Protein AF-M1CK38-F1 (afdb_monomer_lite)

Foldseek 3Di:
DDDDDDDPPPPCPPPVLVVLLVVLLVQLVCQLVVVDPDDPVDDNVRSVQLQDADPPDPPDDPPDPPPPDQHPSNSSVVSNQLLCCLVVLAHDPPPPPDDDDDPDPVVVVVRVVVSVCSPVVSVVVVVVVVPDPPPPPPDPPVVVVVVVVVCCVVVPD

Secondary structure (DSSP, 8-state):
---PPPPTTTT----HHHHHHHHHHHHHHHHHHT--SS--S--HHHHHHHHPPPSS-SS--TT---TT-PPSSHHHHHHHHHHHHHHTTS-------S--S---HHHHHHHHHHHHHIIIIIHHHHHHHHH--------THHHHHHHHHHHHHHH--

Structure (mmCIF, N/CA/C/O backbone):
data_AF-M1CK38-F1
#
_entry.id   AF-M1CK38-F1
#
loop_
_atom_site.group_PDB
_atom_site.id
_atom_site.type_symbol
_atom_site.label_atom_id
_atom_site.label_alt_id
_atom_site.label_comp_id
_atom_site.label_asym_id
_atom_site.label_entity_id
_atom_site.label_seq_id
_atom_site.pdbx_PDB_ins_code
_atom_site.Cartn_x
_atom_site.Cartn_y
_atom_site.Cartn_z
_atom_site.occupancy
_atom_site.B_iso_or_equiv
_atom_site.auth_seq_id
_atom_site.auth_comp_id
_atom_site.auth_asym_id
_atom_site.auth_atom_id
_atom_site.pdbx_PDB_model_num
ATOM 1 N N . MET A 1 1 ? 10.182 -22.016 44.101 1.00 37.00 1 MET A N 1
ATOM 2 C CA . MET A 1 1 ? 9.727 -20.864 43.299 1.00 37.00 1 MET A CA 1
ATOM 3 C C . MET A 1 1 ? 10.723 -20.719 42.167 1.00 37.00 1 MET A C 1
ATOM 5 O O . MET A 1 1 ? 11.743 -20.070 42.340 1.00 37.00 1 MET A O 1
ATOM 9 N N . GLU A 1 2 ? 10.504 -21.456 41.080 1.00 35.53 2 GLU A N 1
ATOM 10 C CA . GLU A 1 2 ? 11.307 -21.328 39.861 1.00 35.53 2 GLU A CA 1
ATOM 11 C C . GLU A 1 2 ? 10.759 -20.154 39.053 1.00 35.53 2 GLU A C 1
ATOM 13 O O . GLU A 1 2 ? 9.558 -20.075 38.794 1.00 35.53 2 GLU A O 1
ATOM 18 N N . SER A 1 3 ? 11.631 -19.206 38.727 1.00 48.59 3 SER A N 1
ATOM 19 C CA . SER A 1 3 ? 11.330 -18.072 37.863 1.00 48.59 3 SER A CA 1
ATOM 20 C C . SER A 1 3 ? 11.188 -18.558 36.424 1.00 48.59 3 SER A C 1
ATOM 22 O O . SER A 1 3 ? 12.154 -19.035 35.830 1.00 48.59 3 SER A O 1
ATOM 24 N N . GLN A 1 4 ? 9.984 -18.420 35.879 1.00 42.03 4 GLN A N 1
ATOM 25 C CA . GLN A 1 4 ? 9.662 -18.684 34.481 1.00 42.03 4 GLN A CA 1
ATOM 26 C C . GLN A 1 4 ? 10.574 -17.834 33.568 1.00 42.03 4 GLN A C 1
ATOM 28 O O . GLN A 1 4 ? 10.690 -16.627 33.807 1.00 42.03 4 GLN A O 1
ATOM 33 N N . PRO A 1 5 ? 11.241 -18.413 32.553 1.00 41.59 5 PRO A N 1
ATOM 34 C CA . PRO A 1 5 ? 12.060 -17.634 31.634 1.00 41.59 5 PRO A CA 1
ATOM 35 C C . PRO A 1 5 ? 11.155 -16.723 30.797 1.00 41.59 5 PRO A C 1
ATOM 37 O O . PRO A 1 5 ? 10.139 -17.162 30.262 1.00 41.59 5 PRO A O 1
ATOM 40 N N . ALA A 1 6 ? 11.511 -15.442 30.710 1.00 43.97 6 ALA A N 1
ATOM 41 C CA . ALA A 1 6 ? 10.819 -14.491 29.852 1.00 43.97 6 ALA A CA 1
ATOM 42 C C . ALA A 1 6 ? 10.975 -14.927 28.388 1.00 43.97 6 ALA A C 1
ATOM 44 O O . ALA A 1 6 ? 12.098 -15.046 27.896 1.00 43.97 6 ALA A O 1
ATOM 45 N N . SER A 1 7 ? 9.850 -15.175 27.713 1.00 40.78 7 SER A N 1
ATOM 46 C CA . SER A 1 7 ? 9.820 -15.541 26.298 1.00 40.78 7 SER A CA 1
ATOM 47 C C . SER A 1 7 ? 10.517 -14.466 25.450 1.00 40.78 7 SER A C 1
ATOM 49 O O . SER A 1 7 ? 10.094 -13.304 25.470 1.00 40.78 7 SER A O 1
ATOM 51 N N . PRO A 1 8 ? 11.566 -14.815 24.684 1.00 41.81 8 PRO A N 1
ATOM 52 C CA . PRO A 1 8 ? 12.209 -13.900 23.751 1.00 41.81 8 PRO A CA 1
ATOM 53 C C . PRO A 1 8 ? 11.327 -13.758 22.504 1.00 41.81 8 PRO A C 1
ATOM 55 O O . PRO A 1 8 ? 11.533 -14.421 21.496 1.00 41.81 8 PRO A O 1
ATOM 58 N N . GLY A 1 9 ? 10.297 -12.919 22.596 1.00 41.41 9 GLY A N 1
ATOM 59 C CA . GLY A 1 9 ? 9.390 -12.640 21.475 1.00 41.41 9 GLY A CA 1
ATOM 60 C C . GLY A 1 9 ? 8.646 -11.307 21.563 1.00 41.41 9 GLY A C 1
ATOM 61 O O . GLY A 1 9 ? 8.049 -10.873 20.586 1.00 41.41 9 GLY A O 1
ATOM 62 N N . PHE A 1 10 ? 8.722 -10.604 22.696 1.00 40.41 10 PHE A N 1
ATOM 63 C CA . PHE A 1 10 ? 7.978 -9.364 22.951 1.00 40.41 10 PHE A CA 1
ATOM 64 C C . PHE A 1 10 ? 8.662 -8.115 22.350 1.00 40.41 10 PHE A C 1
ATOM 66 O O . PHE A 1 10 ? 8.855 -7.114 23.034 1.00 40.41 10 PHE A O 1
ATOM 73 N N . GLY A 1 11 ? 9.146 -8.196 21.106 1.00 35.41 11 GLY A N 1
ATOM 74 C CA . GLY A 1 11 ? 10.059 -7.185 20.547 1.00 35.41 11 GLY A CA 1
ATOM 75 C C . GLY A 1 11 ? 9.612 -6.509 19.255 1.00 35.41 11 GLY A C 1
ATOM 76 O O . GLY A 1 11 ? 9.882 -5.327 19.068 1.00 35.41 11 GLY A O 1
ATOM 77 N N . ALA A 1 12 ? 8.920 -7.217 18.366 1.00 43.59 12 ALA A N 1
ATOM 78 C CA . ALA A 1 12 ? 8.457 -6.643 17.109 1.00 43.59 12 ALA A CA 1
ATOM 79 C C . ALA A 1 12 ? 6.972 -6.310 17.238 1.00 43.59 12 ALA A C 1
ATOM 81 O O . ALA A 1 12 ? 6.118 -7.037 16.742 1.00 43.59 12 ALA A O 1
ATOM 82 N N . SER A 1 13 ? 6.653 -5.218 17.941 1.00 49.19 13 SER A N 1
ATOM 83 C CA . SER A 1 13 ? 5.357 -4.572 17.725 1.00 49.19 13 SER A CA 1
ATOM 84 C C . SER A 1 13 ? 5.337 -4.156 16.260 1.00 49.19 13 SER A C 1
ATOM 86 O O . SER A 1 13 ? 6.032 -3.216 15.869 1.00 49.19 13 SER A O 1
ATOM 88 N N . LEU A 1 14 ? 4.644 -4.939 15.437 1.00 57.34 14 LEU A N 1
ATOM 89 C CA . LEU A 1 14 ? 4.464 -4.656 14.028 1.00 57.34 14 LEU A CA 1
ATOM 90 C C . LEU A 1 14 ? 3.766 -3.300 13.947 1.00 57.34 14 LEU A C 1
ATOM 92 O O . LEU A 1 14 ? 2.606 -3.162 14.342 1.00 57.34 14 LEU A O 1
ATOM 96 N N . GLN A 1 15 ? 4.488 -2.267 13.511 1.00 74.88 15 GLN A N 1
ATOM 97 C CA . GLN A 1 15 ? 3.870 -0.958 13.403 1.00 74.88 15 GLN A CA 1
ATOM 98 C C . GLN A 1 15 ? 2.826 -1.051 12.295 1.00 74.88 15 GLN A C 1
ATOM 100 O O . GLN A 1 15 ? 3.107 -1.467 11.174 1.00 74.88 15 GLN A O 1
ATOM 105 N N . LEU A 1 16 ? 1.592 -0.674 12.613 1.00 81.38 16 LEU A N 1
ATOM 106 C CA . LEU A 1 16 ? 0.466 -0.715 11.681 1.00 81.38 16 LEU A CA 1
ATOM 107 C C . LEU A 1 16 ? 0.775 0.023 10.368 1.00 81.38 16 LEU A C 1
ATOM 109 O O . LEU A 1 16 ? 0.359 -0.400 9.294 1.00 81.38 16 LEU A O 1
ATOM 113 N N . LYS A 1 17 ? 1.571 1.091 10.458 1.00 84.19 17 LYS A N 1
ATOM 114 C CA . LYS A 1 17 ? 2.120 1.821 9.318 1.00 84.19 17 LYS A CA 1
ATOM 115 C C . LYS A 1 17 ? 2.917 0.915 8.367 1.00 84.19 17 LYS A C 1
ATOM 117 O O . LYS A 1 17 ? 2.705 0.985 7.161 1.00 84.19 17 LYS A O 1
ATOM 122 N N . ASP A 1 18 ? 3.776 0.051 8.899 1.00 84.50 18 ASP A N 1
ATOM 123 C CA . ASP A 1 18 ? 4.597 -0.869 8.105 1.00 84.50 18 ASP A CA 1
ATOM 124 C C . ASP A 1 18 ? 3.731 -1.978 7.479 1.00 84.50 18 ASP A C 1
ATOM 126 O O . ASP A 1 18 ? 3.972 -2.386 6.346 1.00 84.50 18 ASP A O 1
ATOM 130 N N . CYS A 1 19 ? 2.650 -2.398 8.155 1.00 86.25 19 CYS A N 1
ATOM 131 C CA . CYS A 1 19 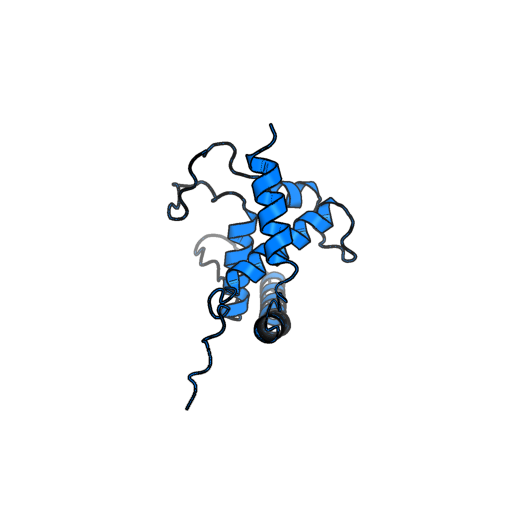? 1.666 -3.327 7.579 1.00 86.25 19 CYS A CA 1
ATOM 132 C C . CYS A 1 19 ? 0.995 -2.743 6.338 1.00 86.25 19 CYS A C 1
ATOM 134 O O . CYS A 1 19 ? 0.832 -3.428 5.334 1.00 86.25 19 CYS A O 1
ATOM 136 N N . ILE A 1 20 ? 0.557 -1.484 6.431 1.00 89.06 20 ILE A N 1
ATOM 137 C CA . ILE A 1 20 ? -0.109 -0.788 5.328 1.00 89.06 20 ILE A CA 1
ATOM 138 C C . ILE A 1 20 ? 0.873 -0.562 4.175 1.00 89.06 20 ILE A C 1
ATOM 140 O O . ILE A 1 20 ? 0.488 -0.712 3.016 1.00 89.06 20 ILE A O 1
ATOM 144 N N . GLU A 1 21 ? 2.137 -0.254 4.481 1.00 91.06 21 GLU A N 1
ATOM 145 C CA . GLU A 1 21 ? 3.207 -0.147 3.485 1.00 91.06 21 GLU A CA 1
ATOM 146 C C . GLU A 1 21 ? 3.404 -1.458 2.715 1.00 91.06 21 GLU A C 1
ATOM 148 O O . GLU A 1 21 ? 3.329 -1.457 1.483 1.00 91.06 21 GLU A O 1
ATOM 153 N N . GLU A 1 22 ? 3.575 -2.579 3.417 1.00 90.19 22 GLU A N 1
ATOM 154 C CA . GLU A 1 22 ? 3.776 -3.885 2.781 1.00 90.19 22 GLU A CA 1
ATOM 155 C C . GLU A 1 22 ? 2.522 -4.396 2.066 1.00 90.19 22 GLU A C 1
ATOM 157 O O . GLU A 1 22 ? 2.621 -4.938 0.964 1.00 90.19 22 GLU A O 1
ATOM 162 N N . LEU A 1 23 ? 1.330 -4.169 2.625 1.00 91.25 23 LEU A N 1
ATOM 163 C CA . LEU A 1 23 ? 0.067 -4.511 1.970 1.00 91.25 23 LEU A CA 1
ATOM 164 C C . LEU A 1 23 ? -0.085 -3.760 0.644 1.00 91.25 23 LEU A C 1
ATOM 166 O O . LEU A 1 23 ? -0.459 -4.356 -0.371 1.00 91.25 23 LEU A O 1
ATOM 170 N N . LEU A 1 24 ? 0.223 -2.461 0.631 1.00 93.44 24 LEU A N 1
ATOM 171 C CA . LEU A 1 24 ? 0.180 -1.663 -0.589 1.00 93.44 24 LEU A CA 1
ATOM 172 C C . LEU A 1 24 ? 1.224 -2.152 -1.597 1.00 93.44 24 LEU A C 1
ATOM 174 O O . LEU A 1 24 ? 0.895 -2.330 -2.770 1.00 93.44 24 LEU A O 1
ATOM 178 N N . ARG A 1 25 ? 2.453 -2.424 -1.146 1.00 94.31 25 ARG A N 1
ATOM 179 C CA . ARG A 1 25 ? 3.518 -2.980 -1.991 1.00 94.31 25 ARG A CA 1
ATOM 180 C C . ARG A 1 25 ? 3.084 -4.293 -2.642 1.00 94.31 25 ARG A C 1
ATOM 182 O O . ARG A 1 25 ? 3.160 -4.421 -3.862 1.00 94.31 25 ARG A O 1
ATOM 189 N N . PHE A 1 26 ? 2.583 -5.236 -1.846 1.00 93.00 26 PHE A N 1
ATOM 190 C CA . PHE A 1 26 ? 2.077 -6.526 -2.314 1.00 93.00 26 PHE A CA 1
ATOM 191 C C . PHE A 1 26 ? 0.950 -6.361 -3.338 1.00 93.00 26 PHE A C 1
ATOM 193 O O . PHE A 1 26 ? 0.945 -7.028 -4.373 1.00 93.00 26 PHE A O 1
ATOM 200 N N . THR A 1 27 ? 0.022 -5.441 -3.075 1.00 93.62 27 THR A N 1
ATOM 201 C CA . THR A 1 27 ? -1.115 -5.164 -3.962 1.00 93.62 27 THR A CA 1
ATOM 202 C C . THR A 1 27 ? -0.650 -4.622 -5.316 1.00 93.62 27 THR A C 1
ATOM 204 O O . THR A 1 27 ? -1.116 -5.078 -6.361 1.00 93.62 27 THR A O 1
ATOM 207 N N . LEU A 1 28 ? 0.312 -3.693 -5.319 1.00 94.31 28 LEU A N 1
ATOM 208 C CA . LEU A 1 28 ? 0.883 -3.128 -6.544 1.00 94.31 28 LEU A CA 1
ATOM 209 C C . LEU A 1 28 ? 1.660 -4.173 -7.354 1.00 94.31 28 LEU A C 1
ATOM 211 O O . LEU A 1 28 ? 1.485 -4.244 -8.568 1.00 94.31 28 LEU A O 1
ATOM 215 N N . VAL A 1 29 ? 2.476 -5.002 -6.695 1.00 94.25 29 VAL A N 1
ATOM 216 C CA . VAL A 1 29 ? 3.223 -6.091 -7.350 1.00 94.25 29 VAL A CA 1
ATOM 217 C C . VAL A 1 29 ? 2.261 -7.106 -7.970 1.00 94.25 29 VAL A C 1
ATOM 219 O O . VAL A 1 29 ? 2.361 -7.402 -9.157 1.00 94.25 29 VAL A O 1
ATOM 222 N N . SER A 1 30 ? 1.257 -7.553 -7.213 1.00 91.56 30 SER A N 1
ATOM 223 C CA . SER A 1 30 ? 0.268 -8.530 -7.693 1.00 91.56 30 SER A CA 1
ATOM 224 C C . SER A 1 30 ? -0.553 -8.004 -8.876 1.00 91.56 30 SER A C 1
ATOM 226 O O . SER A 1 30 ? -0.918 -8.761 -9.776 1.00 91.56 30 SER A O 1
ATOM 228 N N . SER A 1 31 ? -0.825 -6.695 -8.905 1.00 92.56 31 SER A N 1
ATOM 229 C CA . SER A 1 31 ? -1.478 -6.028 -10.039 1.00 92.56 31 SER A CA 1
ATOM 230 C C . SER A 1 31 ? -0.623 -6.076 -11.313 1.00 92.56 31 SER A C 1
ATOM 232 O O . SER A 1 31 ? -1.119 -6.387 -12.399 1.00 92.56 31 SER A O 1
ATOM 234 N N . ILE A 1 32 ? 0.686 -5.831 -11.190 1.00 93.19 32 ILE A N 1
ATOM 235 C CA . ILE A 1 32 ? 1.633 -5.908 -12.314 1.00 93.19 32 ILE A CA 1
ATOM 236 C C . ILE A 1 32 ? 1.719 -7.344 -12.837 1.00 93.19 32 ILE A C 1
ATOM 238 O O . ILE A 1 32 ? 1.576 -7.577 -14.047 1.00 93.19 32 ILE A O 1
ATOM 242 N N . ASP A 1 33 ? 1.875 -8.299 -11.922 1.00 92.31 33 ASP A N 1
ATOM 243 C CA . ASP A 1 33 ? 2.008 -9.724 -12.227 1.00 92.31 33 ASP A CA 1
ATOM 244 C C . ASP A 1 33 ? 0.703 -10.335 -12.764 1.00 92.31 33 ASP A C 1
ATOM 246 O O . ASP A 1 33 ? 0.713 -11.405 -13.371 1.00 92.31 33 ASP A O 1
ATOM 250 N N . GLY A 1 34 ? -0.429 -9.640 -12.603 1.00 87.81 34 GLY A N 1
ATOM 251 C CA . GLY A 1 34 ? -1.749 -10.127 -13.005 1.00 87.81 34 GLY A CA 1
ATOM 252 C C . GLY A 1 34 ? -2.258 -11.276 -12.133 1.00 87.81 34 GLY A C 1
ATOM 253 O O . GLY A 1 34 ? -3.133 -12.023 -12.563 1.00 87.81 34 GLY A O 1
ATOM 254 N N . THR A 1 35 ? -1.699 -11.437 -10.932 1.00 90.12 35 THR A N 1
ATOM 255 C CA . THR A 1 35 ? -2.117 -12.436 -9.938 1.00 90.12 35 THR A CA 1
ATOM 256 C C . THR A 1 35 ? -3.210 -11.911 -9.014 1.00 90.12 35 THR A C 1
ATOM 258 O O . THR A 1 35 ? -3.834 -12.687 -8.292 1.00 90.12 35 THR A O 1
ATOM 261 N N . LEU A 1 36 ? -3.451 -10.599 -9.027 1.00 89.06 36 L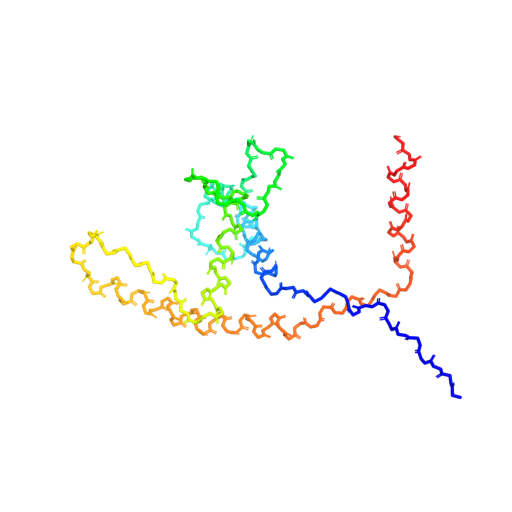EU A N 1
ATOM 262 C CA . LEU A 1 36 ? -4.495 -9.974 -8.234 1.00 89.06 36 LEU A CA 1
ATOM 263 C C . LEU A 1 36 ? -5.879 -10.323 -8.799 1.00 89.06 36 LEU A C 1
ATOM 265 O O . LEU A 1 36 ? -6.192 -10.013 -9.945 1.00 89.06 36 LEU A O 1
ATOM 269 N N . GLU A 1 37 ? -6.728 -10.930 -7.970 1.00 87.69 37 GLU A N 1
ATOM 270 C CA . GLU A 1 37 ? -8.101 -11.313 -8.344 1.00 87.69 37 GLU A CA 1
ATOM 271 C C . GLU A 1 37 ? -9.039 -10.107 -8.539 1.00 87.69 37 GLU A C 1
ATOM 273 O O . GLU A 1 37 ? -10.144 -10.243 -9.064 1.00 87.69 37 GLU A O 1
ATOM 278 N N . ILE A 1 38 ? -8.607 -8.923 -8.104 1.00 86.38 38 ILE A N 1
ATOM 279 C CA . ILE A 1 38 ? -9.374 -7.679 -8.117 1.00 86.38 38 ILE A CA 1
ATOM 280 C C . ILE A 1 38 ? -8.732 -6.716 -9.117 1.00 86.38 38 ILE A C 1
ATOM 282 O O . ILE A 1 38 ? -7.524 -6.491 -9.081 1.00 86.38 38 ILE A O 1
ATOM 286 N N . ASP A 1 39 ? -9.548 -6.096 -9.968 1.00 87.06 39 ASP A N 1
ATOM 287 C CA . ASP A 1 39 ? -9.094 -4.995 -10.816 1.00 87.06 39 ASP A CA 1
ATOM 288 C C . ASP A 1 39 ? -8.962 -3.704 -9.992 1.00 87.06 39 ASP A C 1
ATOM 290 O O . ASP A 1 39 ? -9.943 -3.194 -9.445 1.00 87.06 39 ASP A O 1
ATOM 294 N N . LEU A 1 40 ? -7.741 -3.169 -9.902 1.00 86.12 40 LEU A N 1
ATOM 295 C CA . LEU A 1 40 ? -7.464 -1.894 -9.229 1.00 86.12 40 LEU A CA 1
ATOM 296 C C . LEU A 1 40 ? -7.852 -0.678 -10.079 1.00 86.12 40 LEU A C 1
ATOM 298 O O . LEU A 1 40 ? -7.836 0.443 -9.569 1.00 86.12 40 LEU A O 1
ATOM 302 N N . GLY A 1 41 ? -8.125 -0.860 -11.376 1.00 88.38 41 GLY A N 1
ATOM 303 C CA . GLY A 1 41 ? -8.335 0.243 -12.315 1.00 88.38 41 GLY A CA 1
ATOM 304 C C . GLY A 1 41 ? -7.080 1.096 -12.554 1.00 88.38 41 GLY A C 1
ATOM 305 O O . GLY A 1 41 ? -7.177 2.205 -13.081 1.00 88.38 41 GLY A O 1
ATOM 306 N N . LEU A 1 42 ? -5.903 0.600 -12.158 1.00 89.94 42 LEU A N 1
ATOM 307 C CA . LEU A 1 42 ? -4.601 1.229 -12.375 1.00 89.94 42 LEU A CA 1
ATOM 308 C C . LEU A 1 42 ? -3.855 0.497 -13.493 1.00 89.94 42 LEU A C 1
ATOM 310 O O . LEU A 1 42 ? -3.895 -0.729 -13.576 1.00 89.94 42 LEU A O 1
ATOM 314 N N . SER A 1 43 ? -3.145 1.237 -14.347 1.00 93.62 43 SER A N 1
ATOM 315 C CA . SER A 1 43 ? -2.300 0.612 -15.367 1.00 93.62 43 SER A CA 1
ATOM 316 C C . SER A 1 43 ? -1.065 -0.036 -14.737 1.00 93.62 43 SER A C 1
ATOM 318 O O . SER A 1 43 ? -0.552 0.428 -13.716 1.00 93.62 43 SER A O 1
ATOM 320 N N . LYS A 1 44 ? -0.540 -1.083 -15.385 1.00 93.69 44 LYS A N 1
ATOM 321 C CA . LYS A 1 44 ? 0.690 -1.754 -14.937 1.00 93.69 44 LYS A CA 1
ATOM 322 C C . LYS A 1 44 ? 1.868 -0.786 -14.858 1.00 93.69 44 LYS A C 1
ATOM 324 O O . LYS A 1 44 ? 2.555 -0.766 -13.845 1.00 93.69 44 LYS A O 1
ATOM 329 N N . ASP A 1 45 ? 2.024 0.073 -15.867 1.00 94.31 45 ASP A N 1
ATOM 330 C CA . ASP A 1 45 ? 3.079 1.091 -15.899 1.00 94.31 45 ASP A CA 1
ATOM 331 C C . ASP A 1 45 ? 2.988 2.038 -14.697 1.00 94.31 45 ASP A C 1
ATOM 333 O O . ASP A 1 45 ? 4.000 2.328 -14.064 1.00 94.31 45 ASP A O 1
ATOM 337 N N . TYR A 1 46 ? 1.773 2.463 -14.328 1.00 92.69 46 TYR A N 1
ATOM 338 C CA . TYR A 1 46 ? 1.562 3.318 -13.162 1.00 92.69 46 TYR A CA 1
ATOM 339 C C . TYR A 1 46 ? 1.993 2.619 -11.865 1.00 92.69 46 TYR A C 1
ATOM 341 O O . TYR A 1 46 ? 2.719 3.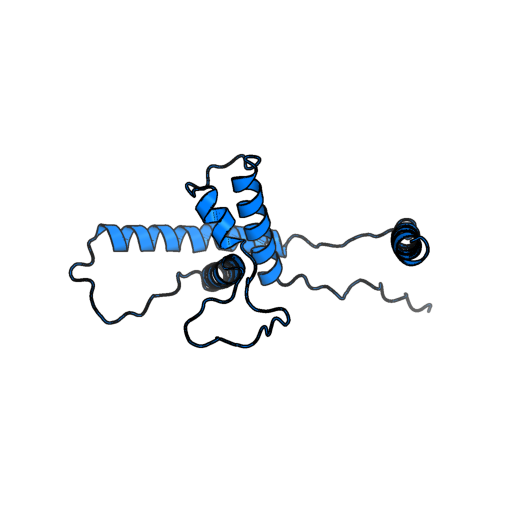202 -11.058 1.00 92.69 46 TYR A O 1
ATOM 349 N N . CYS A 1 47 ? 1.606 1.352 -11.680 1.00 93.06 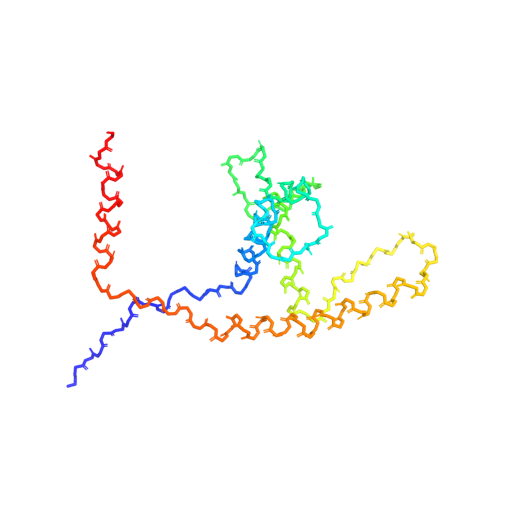47 CYS A N 1
ATOM 350 C CA . CYS A 1 47 ? 2.043 0.550 -10.537 1.00 93.06 47 CYS A CA 1
ATOM 351 C C . CYS A 1 47 ? 3.571 0.371 -10.511 1.00 93.06 47 CYS A C 1
ATOM 353 O O . CYS A 1 47 ? 4.180 0.510 -9.450 1.00 93.06 47 CYS A O 1
ATOM 355 N N . SER A 1 48 ? 4.205 0.117 -11.660 1.00 92.75 48 SER A N 1
ATOM 356 C CA . SER A 1 48 ? 5.662 -0.020 -11.760 1.00 92.75 48 SER A CA 1
ATOM 357 C C . SER A 1 48 ? 6.388 1.279 -11.408 1.00 92.75 48 SER A C 1
ATOM 359 O O . SER A 1 48 ? 7.375 1.240 -10.677 1.00 92.75 48 SER A O 1
ATOM 361 N N . THR A 1 49 ? 5.884 2.436 -11.850 1.00 92.06 49 THR A N 1
ATOM 362 C CA . THR A 1 49 ? 6.445 3.746 -11.477 1.00 92.06 49 THR A CA 1
ATOM 363 C C . THR A 1 49 ? 6.338 4.008 -9.974 1.00 92.06 49 THR A C 1
ATOM 365 O O . THR A 1 49 ? 7.269 4.547 -9.380 1.00 92.06 49 THR A O 1
ATOM 368 N N . LEU A 1 50 ? 5.239 3.603 -9.326 1.00 91.94 50 LEU A N 1
ATOM 369 C CA . LEU A 1 50 ? 5.100 3.756 -7.874 1.00 91.94 50 LEU A CA 1
ATOM 370 C C . LEU A 1 50 ? 6.126 2.929 -7.084 1.00 91.94 50 LEU A C 1
ATOM 372 O O . LEU A 1 50 ? 6.547 3.355 -6.005 1.00 91.94 50 LEU A O 1
ATOM 376 N N . LEU A 1 51 ? 6.505 1.763 -7.611 1.00 91.81 51 LEU A N 1
ATOM 377 C CA . LEU A 1 51 ? 7.468 0.835 -7.010 1.00 91.81 51 LEU A CA 1
ATOM 378 C C . LEU A 1 51 ? 8.930 1.152 -7.351 1.00 91.81 51 LEU A C 1
ATOM 380 O O . LEU A 1 51 ? 9.821 0.540 -6.770 1.00 91.81 51 LEU A O 1
ATOM 384 N N . GLN A 1 52 ? 9.183 2.075 -8.279 1.00 89.75 52 GLN A N 1
ATOM 385 C CA . GLN A 1 52 ? 10.529 2.392 -8.742 1.00 89.75 52 GLN A CA 1
ATOM 386 C C . GLN A 1 52 ? 11.405 2.921 -7.596 1.00 89.75 52 GLN A C 1
ATOM 388 O O . GLN A 1 52 ? 11.023 3.859 -6.897 1.00 89.75 52 GLN A O 1
ATOM 393 N N . GLU A 1 53 ? 12.583 2.326 -7.412 1.00 83.69 53 GLU A N 1
ATOM 394 C CA . GLU A 1 53 ? 13.584 2.788 -6.444 1.00 83.69 53 GLU A CA 1
ATOM 395 C C . GLU A 1 53 ? 14.293 4.057 -6.938 1.00 83.69 53 GLU A C 1
ATOM 397 O O . GLU A 1 53 ? 14.316 4.329 -8.141 1.00 83.69 53 GLU A O 1
ATOM 402 N N . ASP A 1 54 ? 14.853 4.846 -6.013 1.00 73.62 54 ASP A N 1
ATOM 403 C CA . ASP A 1 54 ? 15.540 6.092 -6.365 1.00 73.62 54 ASP A CA 1
ATOM 404 C C . ASP A 1 54 ? 16.753 5.796 -7.269 1.00 73.62 54 ASP A C 1
ATOM 406 O O . ASP A 1 54 ? 17.682 5.109 -6.836 1.00 73.62 54 ASP A O 1
ATOM 410 N N . PRO A 1 55 ? 16.793 6.305 -8.514 1.00 65.12 55 PRO A N 1
ATOM 411 C CA . PRO A 1 55 ? 17.945 6.112 -9.387 1.00 65.12 55 PRO A CA 1
ATOM 412 C C . PRO A 1 55 ? 19.189 6.907 -8.948 1.00 65.12 55 PRO A C 1
ATOM 414 O O . PRO A 1 55 ? 20.257 6.693 -9.524 1.00 65.12 55 PRO A O 1
ATOM 417 N N . SER A 1 56 ? 19.076 7.835 -7.986 1.00 64.06 56 SER A N 1
ATOM 418 C CA . SER A 1 56 ? 20.118 8.829 -7.678 1.00 64.06 56 SER A CA 1
ATOM 419 C C . SER A 1 56 ? 20.723 8.759 -6.270 1.00 64.06 56 SER A C 1
ATOM 421 O O . SER A 1 56 ? 21.670 9.506 -6.023 1.00 64.06 56 SER A O 1
ATOM 423 N N . ASP A 1 57 ? 20.259 7.890 -5.363 1.00 55.19 57 ASP A N 1
ATOM 424 C CA . ASP A 1 57 ? 20.769 7.859 -3.980 1.00 55.19 57 ASP A CA 1
ATOM 425 C C . ASP A 1 57 ? 21.236 6.461 -3.513 1.00 55.19 57 ASP A C 1
ATOM 427 O O . ASP A 1 57 ? 20.421 5.609 -3.156 1.00 55.19 57 ASP A O 1
ATOM 431 N N . PRO A 1 58 ? 22.560 6.212 -3.451 1.00 56.22 58 PRO A N 1
ATOM 432 C CA . PRO A 1 58 ? 23.128 5.032 -2.796 1.00 56.22 58 PRO A CA 1
ATOM 433 C C . PRO A 1 58 ? 23.025 5.062 -1.256 1.00 56.22 58 PRO A C 1
ATOM 435 O O . PRO A 1 58 ? 23.341 4.059 -0.615 1.00 56.22 58 PRO A O 1
ATOM 438 N N . PHE A 1 59 ? 22.632 6.189 -0.646 1.00 54.31 59 PHE A N 1
ATOM 439 C CA . PHE A 1 59 ? 22.628 6.420 0.802 1.00 54.31 59 PHE A CA 1
ATOM 440 C C . PHE A 1 59 ? 21.338 7.116 1.267 1.00 54.31 59 PHE A C 1
ATOM 442 O O . PHE A 1 59 ? 21.367 8.233 1.784 1.00 54.31 59 PHE A O 1
ATOM 449 N N . PHE A 1 60 ? 20.223 6.388 1.146 1.00 52.41 60 PHE A N 1
ATOM 450 C CA . PHE A 1 60 ? 18.902 6.739 1.678 1.00 52.41 60 PHE A CA 1
ATOM 451 C C . PHE A 1 60 ? 18.976 7.478 3.027 1.00 52.41 60 PHE A C 1
ATOM 453 O O . PHE A 1 60 ? 19.273 6.879 4.065 1.00 52.41 60 PHE A O 1
ATOM 460 N N . ASN A 1 61 ? 18.618 8.764 3.037 1.00 52.19 61 ASN A N 1
ATOM 461 C CA . ASN A 1 61 ? 18.348 9.507 4.267 1.00 52.19 61 ASN A CA 1
ATOM 462 C C . ASN A 1 61 ? 16.827 9.599 4.503 1.00 52.19 61 ASN A C 1
ATOM 464 O O . ASN A 1 61 ? 16.153 10.386 3.836 1.00 52.19 61 ASN A O 1
ATOM 468 N N . PRO A 1 62 ? 16.258 8.861 5.478 1.00 52.22 62 PRO A N 1
ATOM 469 C CA . PRO A 1 62 ? 14.808 8.798 5.705 1.00 52.22 62 PRO A CA 1
ATOM 470 C C . PRO A 1 62 ? 14.194 10.098 6.259 1.00 52.22 62 PRO A C 1
ATOM 472 O O . PRO A 1 62 ? 12.978 10.192 6.403 1.00 52.22 62 PRO A O 1
ATOM 475 N N . THR A 1 63 ? 15.016 11.105 6.569 1.00 53.91 63 THR A N 1
ATOM 476 C CA . THR A 1 63 ? 14.600 12.339 7.260 1.00 53.91 63 THR A CA 1
ATOM 477 C C . THR A 1 63 ? 14.505 13.561 6.333 1.00 53.91 63 THR A C 1
ATOM 479 O O . THR A 1 63 ? 14.076 14.628 6.765 1.00 53.91 63 THR A O 1
ATOM 482 N N . GLY A 1 64 ? 14.908 13.452 5.064 1.00 46.00 64 GLY A N 1
ATOM 483 C CA . GLY A 1 64 ? 15.022 14.606 4.169 1.00 46.00 64 GLY A CA 1
ATOM 484 C C . GLY A 1 64 ? 13.841 14.753 3.214 1.00 46.00 64 GLY A C 1
ATOM 485 O O . GLY A 1 64 ? 13.771 14.049 2.215 1.00 46.00 64 GLY A O 1
ATOM 486 N N . LEU A 1 65 ? 12.960 15.733 3.437 1.00 49.12 65 LEU A N 1
ATOM 487 C CA . LEU A 1 65 ? 12.259 16.383 2.323 1.00 49.12 65 LEU A CA 1
ATOM 488 C C . LEU A 1 65 ? 13.329 17.072 1.463 1.00 49.12 65 LEU A C 1
ATOM 490 O O . LEU A 1 65 ? 13.667 18.229 1.701 1.00 49.12 65 LEU A O 1
ATOM 494 N N . SER A 1 66 ? 13.912 16.337 0.513 1.00 46.88 66 SER A N 1
ATOM 495 C CA . SER A 1 66 ? 14.778 16.935 -0.498 1.00 46.88 66 SER A CA 1
ATOM 496 C C . SER A 1 66 ? 13.919 17.868 -1.346 1.00 46.88 66 SER A C 1
ATOM 498 O O . SER A 1 66 ? 12.864 17.489 -1.858 1.00 46.88 66 SER A O 1
ATOM 500 N N . GLU A 1 67 ? 14.340 19.122 -1.386 1.00 52.19 67 GLU A N 1
ATOM 501 C CA . GLU A 1 67 ? 13.683 20.287 -1.961 1.00 52.19 67 GLU A CA 1
ATOM 502 C C . GLU A 1 67 ? 13.059 19.980 -3.341 1.00 52.19 67 GLU A C 1
ATOM 504 O O . GLU A 1 67 ? 13.726 19.950 -4.369 1.00 52.19 67 GLU A O 1
ATOM 509 N N . GLY A 1 68 ? 11.751 19.698 -3.356 1.00 55.38 68 GLY A N 1
ATOM 510 C CA . GLY A 1 68 ? 10.954 19.529 -4.576 1.00 55.38 68 GLY A CA 1
ATOM 511 C C . GLY A 1 68 ? 10.911 18.130 -5.211 1.00 55.38 68 GLY A C 1
ATOM 512 O O . GLY A 1 68 ? 10.121 17.947 -6.138 1.00 55.38 68 GLY A O 1
ATOM 513 N N . VAL A 1 69 ? 11.664 17.134 -4.723 1.00 55.78 69 VAL A N 1
ATOM 514 C CA . VAL A 1 69 ? 11.640 15.763 -5.279 1.00 55.78 69 VAL A CA 1
ATOM 515 C C . VAL A 1 69 ? 10.874 14.816 -4.343 1.00 55.78 69 VAL A C 1
ATOM 517 O O . VAL A 1 69 ? 11.136 14.784 -3.138 1.00 55.78 69 VAL A O 1
ATOM 520 N N . PRO A 1 70 ? 9.886 14.048 -4.840 1.00 64.94 70 PRO A N 1
ATOM 521 C CA . PRO A 1 70 ? 9.233 13.026 -4.034 1.00 64.94 70 PRO A CA 1
ATOM 522 C C . PRO A 1 70 ? 10.240 11.990 -3.527 1.00 64.94 70 PRO A C 1
ATOM 524 O O . PRO A 1 70 ? 11.069 11.519 -4.294 1.00 64.94 70 PRO A O 1
ATOM 527 N N . LEU A 1 71 ? 10.129 11.600 -2.255 1.00 69.81 71 LEU A N 1
ATOM 528 C CA . LEU A 1 71 ? 10.884 10.463 -1.732 1.00 69.81 71 LEU A CA 1
ATOM 529 C C . LEU A 1 71 ? 10.455 9.201 -2.484 1.00 69.81 71 LEU A C 1
ATOM 531 O O . LEU A 1 71 ? 9.281 8.819 -2.424 1.00 69.81 71 LEU A O 1
ATOM 535 N N . TYR A 1 72 ? 11.397 8.591 -3.198 1.00 77.25 72 TYR A N 1
ATOM 536 C CA . TYR A 1 72 ? 11.214 7.288 -3.818 1.00 77.25 72 TYR A CA 1
ATOM 537 C C . TYR A 1 72 ? 11.458 6.170 -2.789 1.00 77.25 72 TYR A C 1
ATOM 539 O O . TYR A 1 72 ? 12.211 6.358 -1.832 1.00 77.25 72 TYR A O 1
ATOM 547 N N . PRO A 1 73 ? 10.841 4.995 -2.965 1.00 86.94 73 PRO A N 1
ATOM 548 C CA . PRO A 1 73 ? 9.790 4.718 -3.939 1.00 86.94 73 PRO A CA 1
ATOM 549 C C . PRO A 1 73 ? 8.459 5.383 -3.540 1.00 86.94 73 PRO A C 1
ATOM 551 O O . PRO A 1 73 ? 8.095 5.457 -2.362 1.00 86.94 73 PRO A O 1
ATOM 554 N N . LEU A 1 74 ? 7.719 5.882 -4.535 1.00 89.69 74 LEU A N 1
ATOM 555 C CA . LEU A 1 74 ? 6.540 6.738 -4.328 1.00 89.69 74 LEU A CA 1
ATOM 556 C C . LEU A 1 74 ? 5.422 6.040 -3.546 1.00 89.69 74 LEU A C 1
ATOM 558 O O . LEU A 1 74 ? 4.659 6.700 -2.832 1.00 89.69 74 LEU A O 1
ATOM 562 N N . TYR A 1 75 ? 5.331 4.711 -3.649 1.00 91.00 75 TYR A N 1
ATOM 563 C CA . TYR A 1 75 ? 4.326 3.943 -2.920 1.00 91.00 75 TYR A CA 1
ATOM 564 C C . TYR A 1 75 ? 4.453 4.111 -1.399 1.00 91.00 75 TYR A C 1
ATOM 566 O O . TYR A 1 75 ? 3.436 4.057 -0.717 1.00 91.00 75 TYR A O 1
ATOM 574 N N . LYS A 1 76 ? 5.647 4.380 -0.847 1.00 90.12 76 LYS A N 1
ATOM 575 C CA . LYS A 1 76 ? 5.816 4.590 0.603 1.00 90.12 76 LYS A CA 1
ATOM 576 C C . LYS A 1 76 ? 5.117 5.853 1.080 1.00 90.12 76 LYS A C 1
ATOM 578 O O . LYS A 1 76 ? 4.473 5.860 2.127 1.00 90.12 76 LYS A O 1
ATOM 583 N N . ARG A 1 77 ? 5.186 6.922 0.280 1.00 88.12 77 ARG A N 1
ATOM 584 C CA . ARG A 1 77 ? 4.431 8.152 0.549 1.00 88.12 77 ARG A CA 1
ATOM 585 C C . ARG A 1 77 ? 2.932 7.888 0.460 1.00 88.12 77 ARG A C 1
ATOM 587 O O . ARG A 1 77 ? 2.194 8.335 1.332 1.00 88.12 77 ARG A O 1
ATOM 594 N N . LEU A 1 78 ? 2.499 7.143 -0.555 1.00 90.50 78 LEU A N 1
ATOM 595 C CA . LEU A 1 78 ? 1.096 6.759 -0.705 1.00 90.50 78 LEU A CA 1
ATOM 596 C C . LEU A 1 78 ? 0.607 5.926 0.490 1.00 90.50 78 LEU A C 1
ATOM 598 O O . LEU A 1 78 ? -0.456 6.220 1.029 1.00 90.50 78 LEU A O 1
ATOM 602 N N . ALA A 1 79 ? 1.395 4.953 0.949 1.00 90.56 79 ALA A N 1
ATOM 603 C CA . ALA A 1 79 ? 1.098 4.142 2.126 1.00 90.56 79 ALA A CA 1
ATOM 604 C C . ALA A 1 79 ? 0.992 4.991 3.394 1.00 90.56 79 ALA A C 1
ATOM 606 O O . ALA A 1 79 ? 0.037 4.836 4.149 1.00 90.56 79 ALA A O 1
ATOM 607 N N . ALA A 1 80 ? 1.927 5.922 3.605 1.00 88.44 80 ALA A N 1
ATOM 608 C CA . ALA A 1 80 ? 1.881 6.836 4.740 1.00 88.44 80 ALA A CA 1
ATOM 609 C C . ALA A 1 80 ? 0.617 7.708 4.703 1.00 88.44 80 ALA A C 1
ATOM 611 O O . ALA A 1 80 ? -0.104 7.781 5.692 1.00 88.44 80 ALA A O 1
ATOM 612 N N . SER A 1 81 ? 0.293 8.311 3.555 1.00 87.94 81 SER A N 1
ATOM 613 C CA . SER A 1 81 ? -0.936 9.098 3.402 1.00 87.94 81 SER A CA 1
ATOM 614 C C . SER A 1 81 ? -2.201 8.259 3.589 1.00 87.94 81 SER A C 1
ATOM 616 O O . SER A 1 81 ? -3.165 8.743 4.177 1.00 87.94 81 SER A O 1
ATOM 618 N N . LEU A 1 82 ? -2.205 7.007 3.126 1.00 89.81 82 LEU A N 1
ATOM 619 C CA . LEU A 1 82 ? -3.322 6.084 3.311 1.00 89.81 82 LEU A CA 1
ATOM 620 C C . LEU A 1 82 ? -3.493 5.708 4.786 1.00 89.81 82 LEU A C 1
ATOM 622 O O . LEU A 1 82 ? -4.608 5.734 5.298 1.00 89.81 82 LEU A O 1
ATOM 626 N N . TYR A 1 83 ? -2.394 5.405 5.474 1.00 89.50 83 TYR A N 1
ATOM 627 C CA . TYR A 1 83 ? -2.392 5.135 6.906 1.00 89.50 83 TYR A CA 1
ATOM 628 C C . TYR A 1 83 ? -2.928 6.330 7.701 1.00 89.50 83 TYR A C 1
ATOM 630 O O . TYR A 1 83 ? -3.801 6.143 8.547 1.00 89.50 83 TYR A O 1
ATOM 638 N N . GLU A 1 84 ? -2.469 7.547 7.404 1.00 88.25 84 GLU A N 1
ATOM 639 C CA . GLU A 1 84 ? -2.957 8.764 8.061 1.00 88.25 84 GLU A CA 1
ATOM 640 C C . GLU A 1 84 ? -4.443 9.005 7.781 1.00 88.25 84 GLU A C 1
ATOM 642 O O . GLU A 1 84 ? -5.191 9.335 8.699 1.00 88.25 84 GLU A O 1
ATOM 647 N N . ALA A 1 85 ? -4.893 8.782 6.541 1.00 86.88 85 ALA A N 1
ATOM 648 C CA . ALA A 1 85 ? -6.294 8.951 6.169 1.00 86.88 85 ALA A CA 1
ATOM 649 C C . ALA A 1 85 ? -7.208 7.959 6.900 1.00 86.88 85 ALA A C 1
ATOM 651 O O . ALA A 1 85 ? -8.260 8.333 7.417 1.00 86.88 85 ALA A O 1
ATOM 652 N N . ILE A 1 86 ? -6.785 6.696 6.981 1.00 87.81 86 ILE A N 1
ATOM 653 C CA . ILE A 1 86 ? -7.500 5.649 7.711 1.00 87.81 86 ILE A CA 1
ATOM 654 C C . ILE A 1 86 ? -7.492 5.937 9.218 1.00 87.81 86 ILE A C 1
ATOM 656 O O . ILE A 1 86 ? -8.522 5.796 9.872 1.00 87.81 86 ILE A O 1
ATOM 660 N N . SER A 1 87 ? -6.354 6.362 9.767 1.00 85.62 87 SER A N 1
ATOM 661 C CA . SER A 1 87 ? -6.199 6.631 11.202 1.00 85.62 87 SER A CA 1
ATOM 662 C C . SER A 1 87 ? -6.947 7.885 11.655 1.00 85.62 87 SER A C 1
ATOM 664 O O . SER A 1 87 ? -7.439 7.926 12.778 1.00 85.62 87 SER A O 1
ATOM 666 N N . SER A 1 88 ? -7.057 8.888 10.783 1.00 80.38 88 SER A N 1
ATOM 667 C CA . SER A 1 88 ? -7.787 10.137 11.038 1.00 80.38 88 SER A CA 1
ATOM 668 C C . SER A 1 88 ? -9.270 10.062 10.656 1.00 80.38 88 SER A C 1
ATOM 670 O O . SER A 1 88 ? -9.987 11.043 10.836 1.00 80.38 88 SER A O 1
ATOM 672 N N . GLU A 1 89 ? -9.722 8.936 10.085 1.00 74.88 89 GLU A N 1
ATOM 673 C CA . GLU A 1 89 ? -11.061 8.743 9.499 1.00 74.88 89 GLU A CA 1
ATOM 674 C C . GLU A 1 89 ? -11.467 9.824 8.474 1.00 74.88 89 GLU A C 1
ATOM 676 O O . GLU A 1 89 ? -12.652 10.045 8.205 1.00 74.88 89 GLU A O 1
ATOM 681 N N . ALA A 1 90 ? -10.487 10.514 7.891 1.00 70.06 90 ALA A N 1
ATOM 682 C CA . ALA A 1 90 ? -10.691 11.675 7.039 1.00 70.06 90 ALA A CA 1
ATOM 683 C C . ALA A 1 90 ? -9.612 11.744 5.961 1.00 70.06 90 ALA A C 1
ATOM 685 O O . ALA A 1 90 ? -8.451 11.413 6.192 1.00 70.06 90 ALA A O 1
ATOM 686 N N . LEU A 1 91 ? -9.987 12.214 4.771 1.00 66.25 91 LEU A N 1
ATOM 687 C CA . LEU A 1 91 ? -9.010 12.494 3.727 1.00 66.25 91 LEU A CA 1
ATOM 688 C C . LEU A 1 91 ? -8.160 13.713 4.109 1.00 66.25 91 LEU A C 1
ATOM 690 O O . LEU A 1 91 ? -8.700 14.675 4.665 1.00 66.25 91 LEU A O 1
ATOM 694 N N . PRO A 1 92 ? -6.856 13.724 3.772 1.00 58.97 92 PRO A N 1
ATOM 695 C CA . PRO A 1 92 ? -6.033 14.916 3.895 1.00 58.97 92 PRO A CA 1
ATOM 696 C C . PRO A 1 92 ? -6.681 16.046 3.095 1.00 58.97 92 PRO A C 1
ATOM 698 O O . PRO A 1 92 ? -6.712 16.019 1.860 1.00 58.97 92 PRO A O 1
ATOM 701 N N . ARG A 1 93 ? -7.240 17.035 3.798 1.00 57.00 93 ARG A N 1
ATOM 702 C CA . ARG A 1 93 ? -7.847 18.194 3.154 1.00 57.00 93 ARG A CA 1
ATOM 703 C C . ARG A 1 93 ? -6.727 18.937 2.445 1.00 57.00 93 ARG A C 1
ATOM 705 O O . ARG A 1 93 ? -5.835 19.482 3.085 1.00 57.00 93 ARG A O 1
ATOM 712 N N . THR A 1 94 ? -6.739 18.930 1.117 1.00 49.38 94 THR A N 1
ATOM 713 C CA . THR A 1 94 ? -5.783 19.733 0.356 1.00 49.38 94 THR A CA 1
ATOM 714 C C . THR A 1 94 ? -6.193 21.189 0.529 1.00 49.38 94 THR A C 1
ATOM 716 O O . THR A 1 94 ? -7.102 21.678 -0.139 1.00 49.38 94 THR A O 1
ATOM 719 N N . GLU A 1 95 ? -5.547 21.888 1.458 1.00 46.19 95 GLU A N 1
ATOM 720 C CA . GLU A 1 95 ? -5.748 23.313 1.730 1.00 46.19 95 GLU A CA 1
ATOM 721 C C . GLU A 1 95 ? -5.142 24.196 0.625 1.00 46.19 95 GLU A C 1
ATOM 723 O O . GLU A 1 95 ? -4.530 25.228 0.893 1.00 46.19 95 GLU A O 1
ATOM 728 N N . ASN A 1 96 ? -5.296 23.828 -0.649 1.00 47.50 96 ASN A N 1
ATOM 729 C CA . ASN A 1 96 ? -4.879 24.692 -1.746 1.00 47.50 96 ASN A CA 1
ATOM 730 C C . ASN A 1 96 ? -5.958 25.744 -1.981 1.00 47.50 96 ASN A C 1
ATOM 732 O O . ASN A 1 96 ? -6.820 25.655 -2.854 1.00 47.50 96 ASN A O 1
ATOM 736 N N . LYS A 1 97 ? -5.862 26.779 -1.149 1.00 42.59 97 LYS A N 1
ATOM 737 C CA . LYS A 1 97 ? -6.494 28.092 -1.252 1.00 42.59 97 LYS A CA 1
ATOM 738 C C . LYS A 1 97 ? -5.980 28.838 -2.493 1.00 42.59 97 LYS A C 1
ATOM 740 O O . LYS A 1 97 ? -5.375 29.894 -2.362 1.00 42.59 97 LYS A O 1
ATOM 745 N N . LEU A 1 98 ? -6.167 28.288 -3.691 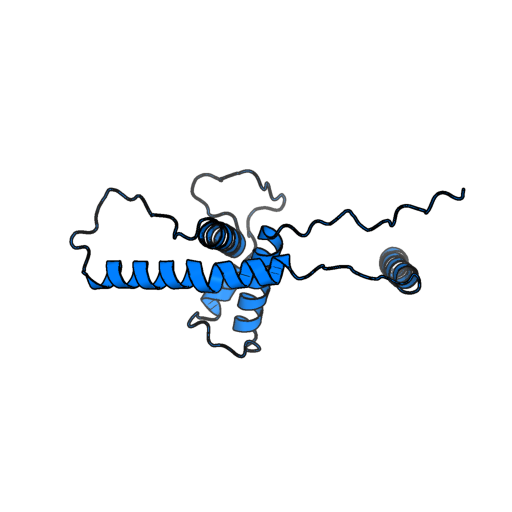1.00 44.75 98 LEU A N 1
ATOM 746 C CA . LEU A 1 98 ? -6.032 29.002 -4.964 1.00 44.75 98 LEU A CA 1
ATOM 747 C C . LEU A 1 98 ? -6.481 28.096 -6.118 1.00 44.75 98 LEU A C 1
ATOM 749 O O . LEU A 1 98 ? -5.854 27.087 -6.406 1.00 44.75 98 LEU A O 1
ATOM 753 N N . ALA A 1 99 ? -7.542 28.525 -6.802 1.00 42.44 99 ALA A N 1
ATOM 754 C CA . ALA A 1 99 ? -7.934 28.099 -8.145 1.00 42.44 99 ALA A CA 1
ATOM 755 C C . ALA A 1 99 ? -8.496 26.674 -8.334 1.00 42.44 99 ALA A C 1
ATOM 757 O O . ALA A 1 99 ? -7.900 25.861 -9.025 1.00 42.44 99 ALA A O 1
ATOM 758 N N . VAL A 1 100 ? -9.747 26.448 -7.917 1.00 40.78 100 VAL A N 1
ATOM 759 C CA . VAL A 1 100 ? -10.719 25.790 -8.812 1.00 40.78 100 VAL A CA 1
ATOM 760 C C . VAL A 1 100 ? -12.033 26.562 -8.722 1.00 40.78 100 VAL A C 1
ATOM 762 O O . VAL A 1 100 ? -12.820 26.414 -7.791 1.00 40.78 100 VAL A O 1
ATOM 765 N N . MET A 1 101 ? -12.239 27.468 -9.678 1.00 46.53 101 MET A N 1
ATOM 766 C CA . MET A 1 101 ? -13.568 27.985 -9.996 1.00 46.53 101 MET A CA 1
ATOM 767 C C . MET A 1 101 ? -14.508 26.791 -10.223 1.00 46.53 101 MET A C 1
ATOM 769 O O . MET A 1 101 ? -14.179 25.904 -11.001 1.00 46.53 101 MET A O 1
ATOM 773 N N . GLN A 1 102 ? -15.659 26.802 -9.544 1.00 49.41 102 GLN A N 1
ATOM 774 C CA . GLN A 1 102 ? -16.677 25.743 -9.509 1.00 49.41 102 GLN A CA 1
ATOM 775 C C . GLN A 1 102 ? -16.230 24.428 -8.850 1.00 49.41 102 GLN A C 1
ATOM 777 O O . GLN A 1 102 ? -15.891 23.447 -9.507 1.00 49.41 102 GLN A O 1
ATOM 782 N N . GLU A 1 103 ? -16.399 24.364 -7.526 1.00 52.47 103 GLU A N 1
ATOM 783 C CA . GLU A 1 103 ? -16.776 23.112 -6.863 1.00 52.47 103 GLU A CA 1
ATOM 784 C C . GLU A 1 103 ? -18.085 22.621 -7.499 1.00 52.47 103 GLU A C 1
ATOM 786 O O . GLU A 1 103 ? -19.184 23.058 -7.150 1.00 52.47 103 GLU A O 1
ATOM 791 N N . THR A 1 104 ? -17.974 21.754 -8.498 1.00 54.81 104 THR A N 1
ATOM 792 C CA . THR A 1 104 ? -19.129 21.038 -9.027 1.00 54.81 104 THR A CA 1
ATOM 793 C C . THR A 1 104 ? -19.654 20.132 -7.914 1.00 54.81 104 THR A C 1
ATOM 795 O O . THR A 1 104 ? -18.880 19.480 -7.210 1.00 54.81 104 THR A O 1
ATOM 798 N N . SER A 1 105 ? -20.971 20.103 -7.717 1.00 63.09 105 SER A N 1
ATOM 799 C CA . SER A 1 105 ? -21.632 19.273 -6.699 1.00 63.09 105 SER A CA 1
ATOM 800 C C . SER A 1 105 ? -21.181 17.804 -6.733 1.00 63.09 105 SER A C 1
ATOM 802 O O . SER A 1 105 ? -21.132 17.156 -5.692 1.00 63.09 105 SER A O 1
ATOM 804 N N . SER A 1 106 ? -20.768 17.309 -7.905 1.00 71.00 106 SER A N 1
ATOM 805 C CA . SER A 1 106 ? -20.218 15.968 -8.114 1.00 71.00 106 SER A CA 1
ATOM 806 C C . SER A 1 106 ? -18.887 15.699 -7.405 1.00 71.00 106 SER A C 1
ATOM 808 O O . SER A 1 106 ? -18.663 14.574 -6.968 1.00 71.00 106 SER A O 1
ATOM 810 N N . LEU A 1 107 ? -17.988 16.686 -7.285 1.00 75.69 107 LEU A N 1
ATOM 811 C CA . LEU A 1 107 ? -16.690 16.477 -6.626 1.00 75.69 107 LEU A CA 1
ATOM 812 C C . LEU A 1 107 ? -16.889 16.331 -5.114 1.00 75.69 107 LEU A C 1
ATOM 814 O O . LEU A 1 107 ? -16.409 15.364 -4.530 1.00 75.69 107 LEU A O 1
ATOM 818 N N . LYS A 1 108 ? -17.682 17.228 -4.514 1.00 78.75 108 LYS A N 1
ATOM 819 C CA . LYS A 1 108 ? -18.039 17.159 -3.088 1.00 78.75 108 LYS A CA 1
ATOM 820 C C . LYS A 1 108 ? -18.724 15.849 -2.725 1.00 78.75 108 LYS A C 1
ATOM 822 O O . LYS A 1 108 ? -18.377 15.241 -1.722 1.00 78.75 108 LYS A O 1
ATOM 827 N N . GLN A 1 109 ? -19.656 15.396 -3.565 1.00 81.88 109 GLN A N 1
ATOM 828 C CA . GLN A 1 109 ? -20.311 14.110 -3.357 1.00 81.88 109 GLN A CA 1
ATOM 829 C C . GLN A 1 109 ? -19.295 12.957 -3.362 1.00 81.88 109 GLN A C 1
ATOM 831 O O . GLN A 1 109 ? -19.316 12.120 -2.464 1.00 81.88 109 GLN A O 1
ATOM 836 N N . LYS A 1 110 ? -18.365 12.937 -4.326 1.00 82.44 110 LYS A N 1
ATOM 837 C CA . LYS A 1 110 ? -17.341 11.888 -4.407 1.00 82.44 110 LYS A CA 1
ATOM 838 C C . LYS A 1 110 ? -16.383 11.906 -3.212 1.00 82.44 110 LYS A C 1
ATOM 840 O O . LYS A 1 110 ? -15.976 10.853 -2.735 1.00 82.44 110 LYS A O 1
ATOM 845 N N . GLU A 1 111 ? -16.017 13.091 -2.730 1.00 83.31 111 GLU A N 1
ATOM 846 C CA . GLU A 1 111 ? -15.185 13.243 -1.532 1.00 83.31 111 GLU A CA 1
ATOM 847 C C . GLU A 1 111 ? -15.877 12.659 -0.294 1.00 83.31 111 GLU A C 1
ATOM 849 O O . GLU A 1 111 ? -15.248 11.933 0.476 1.00 83.31 111 GLU A O 1
ATOM 854 N N . GLU A 1 112 ? -17.178 12.903 -0.133 1.00 85.00 112 GLU A N 1
ATOM 855 C CA . GLU A 1 112 ? -17.959 12.357 0.978 1.00 85.00 112 GLU A CA 1
ATOM 856 C C . GLU A 1 112 ? -18.143 10.834 0.874 1.00 85.00 112 GLU A C 1
ATOM 858 O O . GLU A 1 112 ? -18.005 10.124 1.874 1.00 85.00 112 GLU A O 1
ATOM 863 N N . GLU A 1 113 ? -18.349 10.307 -0.338 1.00 88.06 113 GLU A N 1
ATOM 864 C CA . GLU A 1 113 ? -18.345 8.862 -0.606 1.00 88.06 113 GLU A CA 1
ATOM 865 C C . GLU A 1 113 ? -17.001 8.224 -0.216 1.00 88.06 113 GLU A C 1
ATOM 867 O O . GLU A 1 113 ? -16.966 7.192 0.460 1.00 88.06 113 GLU A O 1
ATOM 872 N N . TRP A 1 114 ? -15.881 8.854 -0.579 1.00 87.06 114 TRP A N 1
ATOM 873 C CA . TRP A 1 114 ? -14.543 8.371 -0.231 1.00 87.06 114 TRP A CA 1
ATOM 874 C C . TRP A 1 114 ? -14.260 8.455 1.268 1.00 87.06 114 TRP A C 1
ATOM 876 O O . TRP A 1 114 ? -13.729 7.503 1.841 1.00 87.06 114 TRP A O 1
ATOM 886 N N . ALA A 1 115 ? -14.655 9.547 1.922 1.00 87.44 115 ALA A N 1
ATOM 887 C CA . ALA A 1 115 ? -14.541 9.690 3.370 1.00 87.44 115 ALA A CA 1
ATOM 888 C C . ALA A 1 115 ? -15.366 8.618 4.102 1.00 87.44 115 ALA A C 1
ATOM 890 O O . ALA A 1 115 ? -14.899 8.028 5.077 1.00 87.44 115 ALA A O 1
ATOM 891 N N . SER A 1 116 ? -16.566 8.306 3.600 1.00 89.50 116 SER A N 1
ATOM 892 C CA . SER A 1 116 ? -17.391 7.215 4.122 1.00 89.50 116 SER A CA 1
ATOM 893 C C . SER A 1 116 ? -16.705 5.855 3.978 1.00 89.50 116 SER A C 1
ATOM 895 O O . SER A 1 116 ? -16.671 5.084 4.938 1.00 89.50 116 SER A O 1
ATOM 897 N N . LEU A 1 117 ? -16.116 5.571 2.812 1.00 88.88 117 LEU A N 1
ATOM 898 C CA . LEU A 1 117 ? -15.379 4.328 2.574 1.00 88.88 117 LEU A CA 1
ATOM 899 C C . LEU A 1 117 ? -14.152 4.196 3.479 1.00 88.88 117 LEU A C 1
ATOM 901 O O . LEU A 1 117 ? -13.920 3.119 4.024 1.00 88.88 117 LEU A O 1
ATOM 905 N N . ILE A 1 118 ? -13.389 5.272 3.672 1.00 88.12 118 ILE A N 1
ATOM 906 C CA . ILE A 1 118 ? -12.224 5.276 4.568 1.00 88.12 118 ILE A CA 1
ATOM 907 C C . ILE A 1 118 ? -12.658 5.013 6.006 1.00 88.12 118 ILE A C 1
ATOM 909 O O . ILE A 1 118 ? -12.071 4.163 6.673 1.00 88.12 118 ILE A O 1
ATOM 913 N N . ARG A 1 119 ? -13.722 5.671 6.467 1.00 87.69 119 ARG A N 1
ATOM 914 C CA . ARG A 1 119 ? -14.247 5.462 7.817 1.00 87.69 119 ARG A CA 1
ATOM 915 C C . ARG A 1 119 ? -14.745 4.031 8.024 1.00 87.69 119 ARG A C 1
ATOM 917 O O . ARG A 1 119 ? -14.422 3.419 9.035 1.00 87.69 119 ARG A O 1
ATOM 924 N N . GLU A 1 120 ? -15.498 3.467 7.080 1.00 90.25 120 GLU A N 1
ATOM 925 C CA . GLU A 1 120 ? -16.057 2.116 7.225 1.00 90.25 120 GLU A CA 1
ATOM 926 C C . GLU A 1 120 ? -15.012 1.017 6.969 1.00 90.25 120 GLU A C 1
ATOM 928 O O . GLU A 1 120 ? -14.750 0.179 7.832 1.00 90.25 120 GLU A O 1
ATOM 933 N N . LYS A 1 121 ? -14.398 1.000 5.780 1.00 90.44 121 LYS A N 1
ATOM 934 C CA . LYS A 1 121 ? -13.465 -0.063 5.375 1.00 90.44 121 LYS A CA 1
ATOM 935 C C . LYS A 1 121 ? -12.089 0.108 6.000 1.00 90.44 121 LYS A C 1
ATOM 937 O O . LYS A 1 121 ? -11.467 -0.893 6.347 1.00 90.44 121 LYS A O 1
ATOM 942 N N . GLY A 1 122 ? -11.629 1.345 6.170 1.00 87.38 122 GLY A N 1
ATOM 943 C CA . GLY A 1 122 ? -10.357 1.630 6.825 1.00 87.38 122 GLY A CA 1
ATOM 944 C C . GLY A 1 122 ? -10.372 1.208 8.292 1.00 87.38 122 GLY A C 1
ATOM 945 O O . GLY A 1 122 ? -9.476 0.479 8.710 1.00 87.38 122 GLY A O 1
ATOM 946 N N . SER A 1 123 ? -11.412 1.560 9.057 1.00 84.56 123 SER A N 1
ATOM 947 C CA . SER A 1 123 ? -11.527 1.114 10.457 1.00 84.56 123 SER A CA 1
ATOM 948 C C . SER A 1 123 ? -11.628 -0.409 10.574 1.00 84.56 123 SER A C 1
ATOM 950 O O . SER A 1 123 ? -10.971 -1.004 11.429 1.00 84.56 123 SER A O 1
ATOM 952 N N . HIS A 1 124 ? -12.372 -1.064 9.674 1.00 88.62 124 HIS A N 1
ATOM 953 C CA . HIS A 1 124 ? -12.428 -2.523 9.611 1.00 88.62 124 HIS A CA 1
ATOM 954 C C . HIS A 1 124 ? -11.048 -3.137 9.335 1.00 88.62 124 HIS A C 1
ATOM 956 O O . HIS A 1 124 ? -10.643 -4.069 10.027 1.00 88.62 124 HIS A O 1
ATOM 962 N N . LEU A 1 125 ? -10.299 -2.593 8.370 1.00 88.50 125 LEU A N 1
ATOM 963 C CA . LEU A 1 125 ? -8.933 -3.025 8.075 1.00 88.50 125 LEU A CA 1
ATOM 964 C C . LEU A 1 125 ? -8.018 -2.854 9.294 1.00 88.50 125 LEU A C 1
ATOM 966 O O . LEU A 1 125 ? -7.301 -3.790 9.642 1.00 88.50 125 LEU A O 1
ATOM 970 N N . LEU A 1 126 ? -8.073 -1.706 9.979 1.00 84.44 126 LEU A N 1
ATOM 971 C CA . LEU A 1 126 ? -7.278 -1.488 11.190 1.00 84.44 126 LEU A CA 1
ATOM 972 C C . LEU A 1 126 ? -7.625 -2.483 12.289 1.00 84.44 126 LEU A C 1
ATOM 974 O O . LEU A 1 126 ? -6.728 -2.970 12.969 1.00 84.44 126 LEU A O 1
ATOM 978 N N . ASN A 1 127 ? -8.908 -2.780 12.477 1.00 84.88 127 ASN A N 1
ATOM 979 C CA . ASN A 1 127 ? -9.347 -3.734 13.486 1.00 84.88 127 ASN A CA 1
ATOM 980 C C . ASN A 1 127 ? -8.846 -5.144 13.169 1.00 84.88 127 ASN A C 1
ATOM 982 O O . ASN A 1 127 ? -8.337 -5.808 14.068 1.00 84.88 127 ASN A O 1
ATOM 986 N N . VAL A 1 128 ? -8.909 -5.569 11.902 1.00 86.19 128 VAL A N 1
ATOM 987 C CA . VAL A 1 128 ? -8.337 -6.850 11.462 1.00 86.19 128 VAL A CA 1
ATOM 988 C C . VAL A 1 128 ? -6.834 -6.873 11.733 1.00 86.19 128 VAL A C 1
ATOM 990 O O . VAL A 1 128 ? -6.370 -7.763 12.437 1.00 86.19 128 VAL A O 1
ATOM 993 N N . LEU A 1 129 ? -6.087 -5.866 11.273 1.00 80.50 129 LEU A N 1
ATOM 994 C CA . LEU A 1 129 ? -4.632 -5.803 11.456 1.00 80.50 129 LEU A CA 1
ATOM 995 C C . LEU A 1 129 ? -4.214 -5.760 12.933 1.00 80.50 129 LEU A C 1
ATOM 997 O O . LEU A 1 129 ? -3.206 -6.356 13.289 1.00 80.50 129 LEU A O 1
ATOM 1001 N N . LYS A 1 130 ? -4.995 -5.103 13.799 1.00 80.25 130 LYS A N 1
ATOM 1002 C CA . LYS A 1 130 ? -4.772 -5.086 15.256 1.00 80.25 130 LYS A CA 1
ATOM 1003 C C . LYS A 1 130 ? -5.136 -6.404 15.938 1.00 80.25 130 LYS A C 1
ATOM 1005 O O . LYS A 1 130 ? -4.583 -6.701 16.986 1.00 80.25 130 LYS A O 1
ATOM 1010 N N . SER A 1 131 ? -6.102 -7.142 15.394 1.00 76.12 131 SER A N 1
ATOM 1011 C CA . SER A 1 131 ? -6.555 -8.422 15.955 1.00 76.12 131 SER A CA 1
ATOM 1012 C C . SER A 1 131 ? -5.659 -9.601 15.583 1.00 76.12 131 SER A C 1
ATOM 1014 O O . SER A 1 131 ? -5.741 -10.651 16.214 1.00 76.12 131 SER A O 1
ATOM 1016 N N . VAL A 1 132 ? -4.826 -9.449 14.549 1.00 67.81 132 VAL A N 1
ATOM 1017 C CA . VAL A 1 132 ? -3.848 -10.463 14.168 1.00 67.81 132 VAL A CA 1
ATOM 1018 C C . VAL A 1 132 ? -2.631 -10.310 15.077 1.00 67.81 132 VAL A C 1
ATOM 1020 O O . VAL A 1 132 ? -1.730 -9.519 14.810 1.00 67.81 132 VAL A O 1
ATOM 1023 N N . ASP A 1 133 ? -2.602 -11.088 16.157 1.00 59.94 133 ASP A N 1
ATOM 1024 C CA . ASP A 1 133 ? -1.368 -11.333 16.896 1.00 59.94 133 ASP A CA 1
ATOM 1025 C C . ASP A 1 133 ? -0.437 -12.150 15.989 1.00 59.94 133 ASP A C 1
ATOM 1027 O O . ASP A 1 133 ? -0.615 -13.356 15.802 1.00 59.94 133 ASP A O 1
ATOM 1031 N N . PHE A 1 134 ? 0.556 -11.496 15.382 1.00 58.78 134 PHE A N 1
ATOM 1032 C CA . PHE A 1 134 ? 1.620 -12.174 14.638 1.00 58.78 134 PHE A CA 1
ATOM 1033 C C . PHE A 1 134 ? 2.600 -12.834 15.618 1.00 58.78 134 PHE A C 1
ATOM 1035 O O . PHE A 1 134 ? 3.776 -12.477 15.701 1.00 58.78 134 PHE A O 1
ATOM 1042 N N . GLU A 1 135 ? 2.115 -13.795 16.400 1.00 51.50 135 GLU A N 1
ATOM 1043 C CA . GLU A 1 135 ? 2.965 -14.631 17.235 1.00 51.50 135 GLU A CA 1
ATOM 1044 C C . GLU A 1 135 ? 3.608 -15.697 16.341 1.00 51.50 135 GLU A C 1
ATOM 1046 O O . GLU A 1 135 ? 3.028 -16.743 16.040 1.00 51.50 135 GLU A O 1
ATOM 1051 N N . LEU A 1 136 ? 4.822 -15.415 15.861 1.00 51.22 136 LEU A N 1
ATOM 1052 C CA . LEU A 1 136 ? 5.638 -16.414 15.183 1.00 51.22 136 LEU A CA 1
ATOM 1053 C C . LEU A 1 136 ? 6.080 -17.448 16.234 1.00 51.22 136 LEU A C 1
ATOM 1055 O O . LEU A 1 136 ? 7.128 -17.300 16.862 1.00 51.22 136 LEU A O 1
ATOM 1059 N N . HIS A 1 137 ? 5.275 -18.494 16.439 1.00 47.16 137 HIS A N 1
ATOM 1060 C CA . HIS A 1 137 ? 5.651 -19.668 17.236 1.00 47.16 137 HIS A CA 1
ATOM 1061 C C . HIS A 1 137 ? 6.760 -20.433 16.512 1.00 47.16 137 HIS A C 1
ATOM 1063 O O . HIS A 1 137 ? 6.527 -21.444 15.848 1.00 47.16 137 HIS A O 1
ATOM 1069 N N . VAL A 1 138 ? 7.994 -19.940 16.605 1.00 51.12 138 VAL A N 1
ATOM 1070 C CA . VAL A 1 138 ? 9.155 -20.691 16.133 1.00 51.12 138 VAL A CA 1
ATOM 1071 C C . VAL A 1 138 ? 9.473 -21.716 17.202 1.00 51.12 138 VAL A C 1
ATOM 1073 O O . VAL A 1 138 ? 10.192 -21.451 18.162 1.00 51.12 138 VAL A O 1
ATOM 1076 N N . GLN A 1 139 ? 8.927 -22.916 17.042 1.00 52.03 139 GLN A N 1
ATOM 1077 C CA . GLN A 1 139 ? 9.501 -24.063 17.720 1.00 52.03 139 GLN A CA 1
ATOM 1078 C C . GLN A 1 139 ? 10.983 -24.138 17.289 1.00 52.03 139 GLN A C 1
ATOM 1080 O O . GLN A 1 139 ? 11.306 -23.970 16.106 1.00 52.03 139 GLN A O 1
ATOM 1085 N N . GLU A 1 140 ? 11.887 -24.420 18.232 1.00 55.56 140 GLU A N 1
ATOM 1086 C CA . GLU A 1 140 ? 13.347 -24.421 18.042 1.00 55.56 140 GLU A CA 1
ATOM 1087 C C . GLU A 1 140 ? 13.937 -25.212 16.841 1.00 55.56 140 GLU A C 1
ATOM 1089 O O . GLU A 1 140 ? 15.090 -24.921 16.502 1.00 55.56 140 GLU A O 1
ATOM 1094 N N . PRO A 1 141 ? 13.269 -26.143 16.111 1.00 55.50 141 PRO A N 1
ATOM 1095 C CA . PRO A 1 141 ? 13.909 -26.760 14.943 1.00 55.50 141 PRO A CA 1
ATOM 1096 C C . PRO A 1 141 ? 14.250 -25.807 13.781 1.00 55.50 141 PRO A C 1
ATOM 1098 O O . PRO A 1 141 ? 15.176 -26.108 13.026 1.00 55.50 141 PRO A O 1
ATOM 1101 N N . TYR A 1 142 ? 13.569 -24.665 13.610 1.00 54.00 142 TYR A N 1
ATOM 1102 C CA . TYR A 1 142 ? 13.726 -23.843 12.392 1.00 54.00 142 TYR A CA 1
ATOM 1103 C C . TYR A 1 142 ? 14.794 -22.742 12.486 1.00 54.00 142 TYR A C 1
ATOM 1105 O O . TYR A 1 142 ? 15.366 -22.356 11.465 1.00 54.00 142 TYR A O 1
ATOM 1113 N N . PHE A 1 143 ? 15.139 -22.276 13.691 1.00 60.19 143 PHE A N 1
ATOM 1114 C CA . PHE A 1 143 ? 16.209 -21.283 13.876 1.00 60.19 143 PHE A CA 1
ATOM 1115 C C . PHE A 1 143 ? 17.584 -21.847 13.512 1.00 60.19 143 PHE A C 1
ATOM 1117 O O . PHE A 1 143 ? 18.395 -21.169 12.882 1.00 60.19 143 PHE A O 1
ATOM 1124 N N . SER A 1 144 ? 17.829 -23.110 13.858 1.00 57.25 144 SER A N 1
ATOM 1125 C CA . SER A 1 144 ? 19.056 -23.827 13.503 1.00 57.25 144 SER A CA 1
ATOM 1126 C C . SER A 1 144 ? 19.211 -23.958 11.986 1.00 57.25 144 SER A C 1
ATOM 1128 O O . SER A 1 144 ? 20.317 -23.812 11.467 1.00 57.25 144 SER A O 1
ATOM 1130 N N . LEU A 1 145 ? 18.099 -24.165 11.269 1.00 56.69 145 LEU A N 1
ATOM 1131 C CA . LEU A 1 145 ? 18.078 -24.268 9.812 1.00 56.69 145 LEU A CA 1
ATOM 1132 C C . LEU A 1 145 ? 18.347 -22.912 9.147 1.00 56.69 145 LEU A C 1
ATOM 1134 O O . LEU A 1 145 ? 19.192 -22.831 8.261 1.00 56.69 145 LEU A O 1
ATOM 1138 N N . LEU A 1 146 ? 17.712 -21.834 9.619 1.00 59.00 146 LEU A N 1
ATOM 1139 C CA . LEU A 1 146 ? 17.964 -20.475 9.122 1.00 59.00 146 LEU A CA 1
ATOM 1140 C C . LEU A 1 146 ? 19.408 -20.036 9.381 1.00 59.00 146 LEU A C 1
ATOM 1142 O O . LEU A 1 146 ? 20.059 -19.486 8.495 1.00 59.00 146 LEU A O 1
ATOM 1146 N N . ARG A 1 147 ? 19.951 -20.343 10.564 1.00 56.81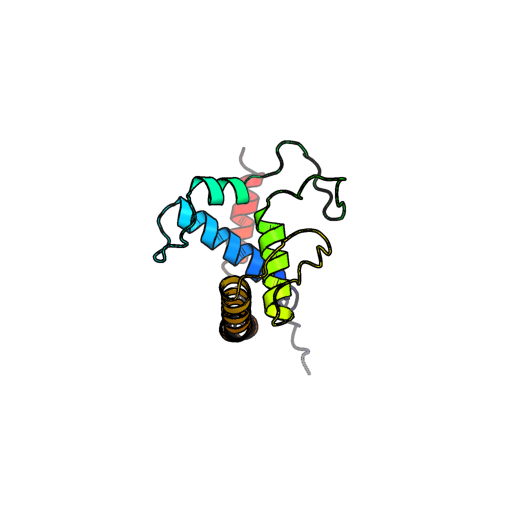 147 ARG A N 1
ATOM 1147 C CA . ARG A 1 147 ? 21.353 -20.065 10.893 1.00 56.81 147 ARG A CA 1
ATOM 1148 C C . ARG A 1 147 ? 22.306 -20.892 10.026 1.00 56.81 147 ARG A C 1
ATOM 1150 O O . ARG A 1 147 ? 23.331 -20.373 9.602 1.00 56.81 147 ARG A O 1
ATOM 1157 N N . SER A 1 148 ? 21.954 -22.142 9.719 1.00 54.91 148 SER A N 1
ATOM 1158 C CA . SER A 1 148 ? 22.723 -23.004 8.816 1.00 54.91 148 SER A CA 1
ATOM 1159 C C . SER A 1 148 ? 22.688 -22.507 7.366 1.00 54.91 148 SER A C 1
ATOM 1161 O O . SER A 1 148 ? 23.737 -22.500 6.731 1.00 54.91 148 SER A O 1
ATOM 1163 N N . ILE A 1 149 ? 21.545 -22.008 6.880 1.00 57.75 149 ILE A N 1
ATOM 1164 C CA . ILE A 1 149 ? 21.401 -21.383 5.552 1.00 57.75 149 ILE A CA 1
ATOM 1165 C C . ILE A 1 149 ? 22.227 -20.094 5.462 1.00 57.75 149 ILE A C 1
ATOM 1167 O O . ILE A 1 149 ? 22.975 -19.913 4.504 1.00 57.75 149 ILE A O 1
ATOM 1171 N N . PHE A 1 150 ? 22.163 -19.229 6.480 1.00 51.97 150 PHE A N 1
ATOM 1172 C CA . PHE A 1 150 ? 22.986 -18.018 6.531 1.00 51.97 150 PHE A CA 1
ATOM 1173 C C . PHE A 1 150 ? 24.486 -18.341 6.599 1.00 51.97 150 PHE A C 1
ATOM 1175 O O . PHE A 1 150 ? 25.275 -17.714 5.902 1.00 51.97 150 PHE A O 1
ATOM 1182 N N . ILE A 1 151 ? 24.900 -19.347 7.376 1.00 54.56 151 ILE A N 1
ATOM 1183 C CA . ILE A 1 151 ? 26.305 -19.784 7.420 1.00 54.56 151 ILE A CA 1
ATOM 1184 C C . ILE A 1 151 ? 26.736 -20.398 6.079 1.00 54.56 151 ILE A C 1
ATOM 1186 O O . ILE A 1 151 ? 27.855 -20.154 5.643 1.00 54.56 151 ILE A O 1
ATOM 1190 N N . TRP A 1 152 ? 25.864 -21.137 5.387 1.00 45.16 152 TRP A N 1
ATOM 1191 C CA . TRP A 1 152 ? 26.163 -21.692 4.062 1.00 45.16 152 TRP A CA 1
ATOM 1192 C C . TRP A 1 152 ? 26.412 -20.603 3.015 1.00 45.16 152 TRP A C 1
ATOM 1194 O O . TRP A 1 152 ? 27.393 -20.688 2.283 1.00 45.16 152 TRP A O 1
ATOM 1204 N N . ILE A 1 153 ? 25.584 -19.555 2.995 1.00 55.19 153 ILE A N 1
ATOM 1205 C CA . ILE A 1 153 ? 25.734 -18.417 2.073 1.00 55.19 153 ILE A CA 1
ATOM 1206 C C . ILE A 1 153 ? 27.033 -17.634 2.339 1.00 55.19 153 ILE A C 1
ATOM 1208 O O . ILE A 1 153 ? 27.634 -17.114 1.405 1.00 55.19 153 ILE A O 1
ATOM 1212 N N . TYR A 1 154 ? 27.494 -17.558 3.592 1.00 46.81 154 TYR A N 1
ATOM 1213 C CA . TYR A 1 154 ? 28.710 -16.814 3.950 1.00 46.81 154 TYR A CA 1
ATOM 1214 C C . TYR A 1 154 ? 30.003 -17.651 3.966 1.00 46.81 154 TYR A C 1
ATOM 1216 O O . TYR A 1 154 ? 31.088 -17.069 3.973 1.00 46.81 154 TYR A O 1
ATOM 1224 N N . CYS A 1 155 ? 29.929 -18.986 3.983 1.00 45.53 155 CYS A N 1
ATOM 1225 C CA . CYS A 1 155 ? 31.110 -19.861 4.056 1.00 45.53 155 CYS A CA 1
ATOM 1226 C C . CYS A 1 155 ? 31.400 -20.680 2.790 1.00 45.53 155 CYS A C 1
ATOM 1228 O O . CYS A 1 155 ? 32.436 -21.343 2.755 1.00 45.53 155 CYS A O 1
ATOM 1230 N N . PHE A 1 156 ? 30.555 -20.631 1.759 1.00 34.91 156 PHE A N 1
ATOM 1231 C CA . PHE A 1 156 ? 30.858 -21.213 0.450 1.00 34.91 156 PHE A CA 1
ATOM 1232 C C . PHE A 1 156 ? 30.739 -20.135 -0.644 1.00 34.91 156 PHE A C 1
ATOM 1234 O O . PHE A 1 156 ? 29.622 -19.690 -0.901 1.00 34.91 156 PHE A O 1
ATOM 1241 N N . PRO A 1 157 ? 31.861 -19.677 -1.241 1.00 46.19 157 PRO A N 1
ATOM 1242 C CA . PRO A 1 157 ? 31.838 -18.801 -2.412 1.00 46.19 157 PRO A CA 1
ATOM 1243 C C . PRO A 1 157 ? 31.387 -19.533 -3.682 1.00 46.19 157 PRO A C 1
ATOM 1245 O O . PRO A 1 157 ? 31.600 -20.767 -3.774 1.00 46.19 157 PRO A O 1
#

Radius of gyration: 21.57 Å; chains: 1; bounding box: 54×56×59 Å

Sequence (157 aa):
MESQPASPGFGASLQLKDCIEELLRFTLVSSIDGTLEIDLGLSKDYCSTLLQEDPSDPFFNPTGLSEGVPLYPLYKRLAASLYEAISSEALPRTENKLAVMQETSSLKQKEEEWASLIREKGSHLLNVLKSVDFELHVQEPYFSLLRSIFIWIYCFP

Organism: Solanum tuberosum (NCBI:txid4113)

pLDDT: mean 70.74, std 19.11, range [34.91, 94.31]